Protein AF-A0A7S3HMC4-F1 (afdb_monomer_lite)

InterPro domains:
  IPR009772 Cell division cycle protein 123 [PF07065] (5-121)
  IPR009772 Cell division cycle protein 123 [PTHR15323] (1-141)

Sequence (148 aa):
RNSDGFFEHLCEKEEAEALRETIRSFFEKHVRAAFPLRRYVFDVYVCAAPKRKVRLVDFSPWGPTTDACLYDWPELKDLAVAAAAAAESEAPFQFRVVNDDSERQSKAERFHNIPVELAQLSGGEGLEDFIRKADRLLEEKRREGDPA

Secondary structure (DSSP, 8-state):
---S---GGGGSHHHHHHHHHHHHHHIIIIITTT-S-S-EEEEEEEPPTTT--EEEEEEEESSTTS--TTS-HHHHHHHHHHHHHS-TTT---------SGGG---GGG-GGGS-HHHHHHTTSTHHHHHHHHHHHHHHHHHHHT---

Foldseek 3Di:
DQLQDDDQQCLPPVSVVVLLVLVVVCCVPPNCPPDPDNDWDWDWDFDDPDVRDIDTDDIGGLDPLDDPRLDDSVVVVVLVVVCVVDDVVPRDDDDDDPNDNVSRDDPVVPCSVDPPVQVVLVVDPRNVVVVVVVVVVVVVVVVVVDDD

Organism: NCBI:txid89044

pLDDT: mean 81.08, std 12.64, range [44.91, 96.5]

Structure (mmCIF, N/CA/C/O backbone):
data_AF-A0A7S3HMC4-F1
#
_entry.id   AF-A0A7S3HMC4-F1
#
loop_
_atom_site.group_PDB
_atom_site.id
_atom_site.type_symbol
_atom_site.label_atom_id
_atom_site.label_alt_id
_atom_site.label_comp_id
_atom_site.label_asym_id
_atom_site.label_entity_id
_atom_site.label_seq_id
_atom_site.pdbx_PDB_ins_code
_atom_site.Cartn_x
_atom_site.Cartn_y
_atom_site.Cartn_z
_atom_site.occupancy
_atom_site.B_iso_or_equiv
_atom_site.auth_seq_id
_atom_site.auth_comp_id
_atom_site.auth_asym_id
_atom_site.auth_atom_id
_atom_site.pdbx_PDB_model_num
ATOM 1 N N . ARG A 1 1 ? 2.025 3.643 -2.635 1.00 83.06 1 ARG A N 1
ATOM 2 C CA . ARG A 1 1 ? 1.996 3.525 -4.115 1.00 83.06 1 ARG A CA 1
ATOM 3 C C . ARG A 1 1 ? 3.030 4.420 -4.785 1.00 83.06 1 ARG A C 1
ATOM 5 O O . ARG A 1 1 ? 3.788 3.911 -5.590 1.00 83.06 1 ARG A O 1
ATOM 12 N N . ASN A 1 2 ? 3.098 5.718 -4.466 1.00 80.44 2 ASN A N 1
ATOM 13 C CA . ASN A 1 2 ? 4.221 6.545 -4.916 1.00 80.44 2 ASN A CA 1
ATOM 14 C C . ASN A 1 2 ? 5.458 6.238 -4.055 1.00 80.44 2 ASN A C 1
ATOM 16 O O . ASN A 1 2 ? 5.556 6.767 -2.955 1.00 80.44 2 ASN A O 1
ATOM 20 N N . SER A 1 3 ? 6.335 5.343 -4.519 1.00 68.31 3 SER A N 1
ATOM 21 C CA . SER A 1 3 ? 7.617 5.047 -3.859 1.00 68.31 3 SER A CA 1
ATOM 22 C C . SER A 1 3 ? 8.774 5.928 -4.348 1.00 68.31 3 SER A C 1
ATOM 24 O O . SER A 1 3 ? 9.864 5.837 -3.801 1.00 68.31 3 SER A O 1
ATOM 26 N N . ASP A 1 4 ? 8.530 6.818 -5.320 1.00 66.81 4 ASP A N 1
ATOM 27 C CA . ASP A 1 4 ? 9.527 7.778 -5.827 1.00 66.81 4 ASP A CA 1
ATOM 28 C C . ASP A 1 4 ? 9.479 9.126 -5.075 1.00 66.81 4 ASP A C 1
ATOM 30 O O . ASP A 1 4 ? 10.359 9.971 -5.250 1.00 66.81 4 ASP A O 1
ATOM 34 N N . GLY A 1 5 ? 8.420 9.364 -4.292 1.00 73.00 5 GLY A N 1
ATOM 35 C CA . GLY A 1 5 ? 8.134 10.633 -3.628 1.00 73.00 5 GLY A CA 1
ATOM 36 C C . GLY A 1 5 ? 8.156 10.527 -2.108 1.00 73.00 5 GLY A C 1
ATOM 37 O O . GLY A 1 5 ? 7.573 9.609 -1.536 1.00 73.00 5 GLY A O 1
ATOM 38 N N . PHE A 1 6 ? 8.777 11.518 -1.473 1.00 82.31 6 PHE A N 1
ATOM 39 C CA . PHE A 1 6 ? 8.779 11.703 -0.027 1.00 82.31 6 PHE A CA 1
ATOM 40 C C . PHE A 1 6 ? 7.715 12.729 0.387 1.00 82.31 6 PHE A C 1
ATOM 42 O O . PHE A 1 6 ? 7.591 13.789 -0.233 1.00 82.31 6 PHE A O 1
ATOM 49 N N . PHE A 1 7 ? 6.946 12.420 1.432 1.00 85.56 7 PHE A N 1
ATOM 50 C CA . PHE A 1 7 ? 5.886 13.286 1.947 1.00 85.56 7 PHE A CA 1
ATOM 51 C C . PHE A 1 7 ? 5.991 13.387 3.469 1.00 85.56 7 PHE A C 1
ATOM 53 O O . PHE A 1 7 ? 5.554 12.486 4.175 1.00 85.56 7 PHE A O 1
ATOM 60 N N . GLU A 1 8 ? 6.510 14.510 3.962 1.00 86.00 8 GLU A N 1
ATOM 61 C CA . GLU A 1 8 ? 6.820 14.721 5.385 1.00 86.00 8 GLU A CA 1
ATOM 62 C C . GLU A 1 8 ? 5.633 14.457 6.324 1.00 86.00 8 GLU A C 1
ATOM 64 O O . GLU A 1 8 ? 5.783 13.774 7.332 1.00 86.00 8 GLU A O 1
ATOM 69 N N . HIS A 1 9 ? 4.428 14.899 5.949 1.00 85.88 9 HIS A N 1
ATOM 70 C CA . HIS A 1 9 ? 3.222 14.667 6.750 1.00 85.88 9 HIS A CA 1
ATOM 71 C C . HIS A 1 9 ? 2.910 13.176 6.966 1.00 85.88 9 HIS A C 1
ATOM 73 O O . HIS A 1 9 ? 2.272 12.830 7.949 1.00 85.88 9 HIS A O 1
ATOM 79 N N . LEU A 1 10 ? 3.354 12.272 6.082 1.00 87.12 10 LEU A N 1
ATOM 80 C CA . LEU A 1 10 ? 3.150 10.829 6.259 1.00 87.12 10 LEU A CA 1
ATOM 81 C C . LEU A 1 10 ? 4.108 10.213 7.285 1.00 87.12 10 LEU A C 1
ATOM 83 O O . LEU A 1 10 ? 3.834 9.113 7.760 1.00 87.12 10 LEU A O 1
ATOM 87 N N . CYS A 1 11 ? 5.199 10.902 7.625 1.00 86.31 11 CYS A N 1
ATOM 88 C CA . CYS A 1 11 ? 6.139 10.487 8.666 1.00 86.31 11 CYS A CA 1
ATOM 89 C C . CYS A 1 11 ? 5.643 10.859 10.070 1.00 86.31 11 CYS A C 1
ATOM 91 O O . CYS A 1 11 ? 6.144 10.334 11.066 1.00 86.31 11 CYS A O 1
ATOM 93 N N . GLU A 1 12 ? 4.656 11.756 10.170 1.00 90.25 12 GLU A N 1
ATOM 94 C CA . GLU A 1 12 ? 3.999 12.070 11.434 1.00 90.25 12 GLU A CA 1
ATOM 95 C C . GLU A 1 12 ? 3.240 10.838 11.937 1.00 90.25 12 GLU A C 1
ATOM 97 O O . GLU A 1 12 ? 2.380 10.275 11.252 1.00 90.25 12 GLU A O 1
ATOM 102 N N . LYS A 1 13 ? 3.553 10.404 13.160 1.00 87.94 13 LYS A N 1
ATOM 103 C CA . LYS A 1 13 ? 3.040 9.149 13.719 1.00 87.94 13 LYS A CA 1
ATOM 104 C C . LYS A 1 13 ? 1.513 9.136 13.788 1.00 87.94 13 LYS A C 1
ATOM 106 O O . LYS A 1 13 ? 0.885 8.127 13.471 1.00 87.94 13 LYS A O 1
ATOM 111 N N . GLU A 1 14 ? 0.917 10.250 14.195 1.00 90.44 14 GLU A N 1
ATOM 112 C CA . GLU A 1 14 ? -0.529 10.415 14.305 1.00 90.44 14 GLU A CA 1
ATOM 113 C C . GLU A 1 14 ? -1.214 10.333 12.934 1.00 90.44 14 GLU A C 1
ATOM 115 O O . GLU A 1 14 ? -2.257 9.690 12.803 1.00 90.44 14 GLU A O 1
ATOM 120 N N . GLU A 1 15 ? -0.619 10.939 11.904 1.00 89.50 15 GLU A N 1
ATOM 121 C CA . GLU A 1 15 ? -1.128 10.907 10.530 1.00 89.50 15 GLU A CA 1
ATOM 122 C C . GLU A 1 15 ? -1.050 9.492 9.946 1.00 89.50 15 GLU A C 1
ATOM 124 O O . GLU A 1 15 ? -2.033 8.990 9.388 1.00 89.50 15 GLU A O 1
ATOM 129 N N . ALA A 1 16 ? 0.092 8.821 10.127 1.00 89.81 16 ALA A N 1
ATOM 130 C CA . ALA A 1 16 ? 0.316 7.456 9.669 1.00 89.81 16 ALA A CA 1
ATOM 131 C C . ALA A 1 16 ? -0.666 6.466 10.314 1.00 89.81 16 ALA A C 1
ATOM 133 O O . ALA A 1 16 ? -1.303 5.683 9.605 1.00 89.81 16 ALA A O 1
ATOM 134 N N . GLU A 1 17 ? -0.857 6.526 11.636 1.00 90.56 17 GLU A N 1
ATOM 135 C CA . GLU A 1 17 ? -1.827 5.674 12.340 1.00 90.56 17 GLU A CA 1
ATOM 136 C C . GLU A 1 17 ? -3.275 5.999 11.933 1.00 90.56 17 GLU A C 1
ATOM 138 O O . GLU A 1 17 ? -4.089 5.095 11.729 1.00 90.56 17 GLU A O 1
ATOM 143 N N . ALA A 1 18 ? -3.612 7.276 11.721 1.00 91.75 18 ALA A N 1
ATOM 144 C CA . ALA A 1 18 ? -4.938 7.654 11.237 1.00 91.75 18 ALA A CA 1
ATOM 145 C C . ALA A 1 18 ? -5.222 7.103 9.828 1.00 91.75 18 ALA A C 1
ATOM 147 O O . ALA A 1 18 ? -6.330 6.622 9.561 1.00 91.75 18 ALA A O 1
ATOM 148 N N . LEU A 1 19 ? -4.242 7.143 8.920 1.00 92.88 19 LEU A N 1
ATOM 149 C CA . LEU A 1 19 ? -4.350 6.534 7.590 1.00 92.88 19 LEU A CA 1
ATOM 150 C C . LEU A 1 19 ? -4.488 5.019 7.676 1.00 92.88 19 LEU A C 1
ATOM 152 O O . LEU A 1 19 ? -5.380 4.449 7.042 1.00 92.88 19 LEU A O 1
ATOM 156 N N . ARG A 1 20 ? -3.643 4.385 8.488 1.00 92.56 20 ARG A N 1
ATOM 157 C CA . ARG A 1 20 ? -3.647 2.945 8.733 1.00 92.56 20 ARG A CA 1
ATOM 158 C C . ARG A 1 20 ? -5.035 2.453 9.140 1.00 92.56 20 ARG A C 1
ATOM 160 O O . ARG A 1 20 ? -5.577 1.551 8.498 1.00 92.56 20 ARG A O 1
ATOM 167 N N . GLU A 1 21 ? -5.646 3.078 10.145 1.00 92.81 21 GLU A N 1
ATOM 168 C CA . GLU A 1 21 ? -6.977 2.673 10.609 1.00 92.81 21 GLU A CA 1
ATOM 169 C C . GLU A 1 21 ? -8.091 3.038 9.630 1.00 92.81 21 GLU A C 1
ATOM 171 O O . GLU A 1 21 ? -9.048 2.278 9.465 1.00 92.81 21 GLU A O 1
ATOM 176 N N . THR A 1 22 ? -7.955 4.153 8.912 1.00 94.94 22 THR A N 1
ATOM 177 C CA . THR A 1 22 ? -8.898 4.524 7.850 1.00 94.94 22 THR A CA 1
ATOM 178 C C . THR A 1 22 ? -8.939 3.453 6.752 1.00 94.94 22 THR A C 1
ATOM 180 O O . THR A 1 22 ? -10.021 3.015 6.351 1.00 94.94 22 THR A O 1
ATOM 183 N N . ILE A 1 23 ? -7.772 2.991 6.292 1.00 94.94 23 ILE A N 1
ATOM 184 C CA . ILE A 1 23 ? -7.648 1.964 5.249 1.00 94.94 23 ILE A CA 1
ATOM 185 C C . ILE A 1 23 ? -8.139 0.607 5.766 1.00 94.94 23 ILE A C 1
ATOM 187 O O . ILE A 1 23 ? -8.913 -0.056 5.072 1.00 94.94 23 ILE A O 1
ATOM 191 N N . ARG A 1 24 ? -7.770 0.214 6.994 1.00 93.25 24 ARG A N 1
ATOM 192 C CA . ARG A 1 24 ? -8.265 -1.025 7.617 1.00 93.25 24 ARG A CA 1
ATOM 193 C C . ARG A 1 24 ? -9.790 -1.030 7.722 1.00 93.25 24 ARG A C 1
ATOM 195 O O . ARG A 1 24 ? -10.435 -1.986 7.303 1.00 93.25 24 ARG A O 1
ATOM 202 N N . SER A 1 25 ? -10.377 0.052 8.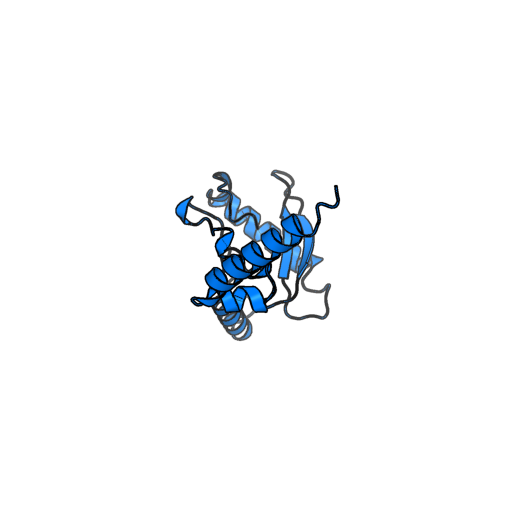234 1.00 94.31 25 SER A N 1
ATOM 203 C CA . SER A 1 25 ? -11.832 0.190 8.379 1.00 94.31 25 SER A CA 1
ATOM 204 C C . SER A 1 25 ? -12.546 0.094 7.030 1.00 94.31 25 SER A C 1
ATOM 206 O O . SER A 1 25 ? -13.590 -0.550 6.924 1.00 94.31 25 SER A O 1
ATOM 208 N N . PHE A 1 26 ? -11.976 0.706 5.987 1.00 95.25 26 PHE A N 1
ATOM 209 C CA . PHE A 1 26 ? -12.501 0.608 4.629 1.00 95.25 26 PHE A CA 1
ATOM 210 C C . PHE A 1 26 ? -12.448 -0.829 4.098 1.00 95.25 26 PHE A C 1
ATOM 212 O O . PHE A 1 26 ? -13.446 -1.313 3.561 1.00 95.25 26 PHE A O 1
ATOM 219 N N . PHE A 1 27 ? -11.321 -1.521 4.286 1.00 93.38 27 PHE A N 1
ATOM 220 C CA . PHE A 1 27 ? -11.162 -2.909 3.866 1.00 93.38 27 PHE A CA 1
ATOM 221 C C . PHE A 1 27 ? -12.208 -3.824 4.513 1.00 93.38 27 PHE A C 1
ATOM 223 O O . PHE A 1 27 ? -12.951 -4.490 3.795 1.00 93.38 27 PHE A O 1
ATOM 230 N N . GLU A 1 28 ? -12.323 -3.802 5.842 1.00 92.00 28 GLU A N 1
ATOM 231 C CA . GLU A 1 28 ? -13.252 -4.668 6.582 1.00 92.00 28 GLU A CA 1
ATOM 232 C C . GLU A 1 28 ? -14.717 -4.423 6.193 1.00 92.00 28 GLU A C 1
ATOM 234 O O . GLU A 1 28 ? -15.486 -5.366 6.019 1.00 92.00 28 GLU A O 1
ATOM 239 N N . LYS A 1 29 ? -15.112 -3.155 6.017 1.00 94.19 29 LYS A N 1
ATOM 240 C CA . LYS A 1 29 ? -16.513 -2.785 5.752 1.00 94.19 29 LYS A CA 1
ATOM 241 C C . LYS A 1 29 ? -16.936 -2.953 4.298 1.00 94.19 29 LYS A C 1
ATOM 243 O O . LYS A 1 29 ? -18.106 -3.228 4.044 1.00 94.19 29 LYS A O 1
ATOM 248 N N . HIS A 1 30 ? -16.030 -2.710 3.352 1.00 94.00 30 HIS A N 1
ATOM 249 C CA . HIS A 1 30 ? -16.399 -2.546 1.943 1.00 94.00 30 HIS A CA 1
ATOM 250 C C . HIS A 1 30 ? -15.708 -3.519 0.992 1.00 94.00 30 HIS A C 1
ATOM 252 O O . HIS A 1 30 ? -16.214 -3.718 -0.109 1.00 94.00 30 HIS A O 1
ATOM 258 N N . VAL A 1 31 ? -14.574 -4.113 1.376 1.00 93.75 31 VAL A N 1
ATOM 259 C CA . VAL A 1 31 ? -13.742 -4.896 0.448 1.00 93.75 31 VAL A CA 1
ATOM 260 C C . VAL A 1 31 ? -13.685 -6.374 0.834 1.00 93.75 31 VAL A C 1
ATOM 262 O O . VAL A 1 31 ? -13.896 -7.218 -0.033 1.00 93.75 31 VAL A O 1
ATOM 265 N N . ARG A 1 32 ? -13.453 -6.706 2.113 1.00 89.69 32 ARG A N 1
ATOM 266 C CA . ARG A 1 32 ? -13.181 -8.077 2.597 1.00 89.69 32 ARG A CA 1
ATOM 267 C C . ARG A 1 32 ? -14.225 -9.102 2.152 1.00 89.69 32 ARG A C 1
ATOM 269 O O . ARG A 1 32 ? -13.867 -10.191 1.723 1.00 89.69 32 ARG A O 1
ATOM 276 N N . ALA A 1 33 ? -15.507 -8.758 2.254 1.00 88.75 33 ALA A N 1
ATOM 277 C CA . ALA A 1 33 ? -16.614 -9.651 1.905 1.00 88.75 33 ALA A CA 1
ATOM 278 C C . ALA A 1 33 ? -17.159 -9.435 0.480 1.00 88.75 33 ALA A C 1
ATOM 280 O O . ALA A 1 33 ? -18.119 -10.093 0.087 1.00 88.75 33 ALA A O 1
ATOM 281 N N . ALA A 1 34 ? -16.584 -8.506 -0.290 1.00 88.88 34 ALA A N 1
ATOM 282 C CA . ALA A 1 34 ? -17.094 -8.148 -1.612 1.00 88.88 34 ALA A CA 1
ATOM 283 C C . ALA A 1 34 ? -16.606 -9.090 -2.724 1.00 88.88 34 ALA A C 1
ATOM 285 O O . ALA A 1 34 ? -17.215 -9.132 -3.792 1.00 88.88 34 ALA A O 1
ATOM 286 N N . PHE A 1 35 ? -15.529 -9.849 -2.486 1.00 83.19 35 PHE A N 1
ATOM 287 C CA . PHE A 1 35 ? -14.912 -10.717 -3.487 1.00 83.19 35 PHE A CA 1
ATOM 288 C C . PHE A 1 35 ? -14.792 -12.171 -3.012 1.00 83.19 35 PHE A C 1
ATOM 290 O O . PHE A 1 35 ? -14.494 -12.419 -1.845 1.00 83.19 35 PHE A O 1
ATOM 297 N N . PRO A 1 36 ? -14.963 -13.152 -3.921 1.00 85.25 36 PRO A N 1
ATOM 298 C CA . PRO A 1 36 ? -14.817 -14.572 -3.595 1.00 85.25 36 PRO A CA 1
ATOM 299 C C . PRO A 1 36 ? -13.351 -15.000 -3.420 1.00 85.25 36 PRO A C 1
ATOM 301 O O . PRO A 1 36 ? -13.070 -16.078 -2.895 1.00 85.25 36 PRO A O 1
ATOM 304 N N . LEU A 1 37 ? -12.404 -14.184 -3.893 1.00 87.94 37 LEU A N 1
ATOM 305 C CA . LEU A 1 37 ? -10.979 -14.469 -3.794 1.00 87.94 37 LEU A CA 1
ATOM 306 C C . LEU A 1 37 ? -10.479 -14.203 -2.375 1.00 87.94 37 LEU A C 1
ATOM 308 O O . LEU A 1 37 ? -10.765 -13.168 -1.788 1.00 87.94 37 LEU A O 1
ATOM 312 N N . ARG A 1 38 ? -9.662 -15.119 -1.846 1.00 86.06 38 ARG A N 1
ATOM 313 C CA . ARG A 1 38 ? -9.073 -14.985 -0.502 1.00 86.06 38 ARG A CA 1
ATOM 314 C C . ARG A 1 38 ? -7.855 -14.064 -0.447 1.00 86.06 38 ARG A C 1
ATOM 316 O O . ARG A 1 38 ? -7.491 -13.617 0.633 1.00 86.06 38 ARG A O 1
ATOM 323 N N . ARG A 1 39 ? -7.177 -13.853 -1.579 1.00 90.56 39 ARG A N 1
ATOM 324 C CA . ARG A 1 39 ? -5.959 -13.038 -1.679 1.00 90.56 39 ARG A CA 1
ATOM 325 C C . ARG A 1 39 ? -5.998 -12.207 -2.950 1.00 90.56 39 ARG A C 1
ATOM 327 O O . ARG A 1 39 ? -6.205 -12.751 -4.033 1.00 90.56 39 ARG A O 1
ATOM 334 N N . TYR A 1 40 ? -5.792 -10.912 -2.797 1.00 94.06 40 TYR A N 1
ATOM 335 C CA . TYR A 1 40 ? -5.758 -9.925 -3.867 1.00 94.06 40 TYR A CA 1
ATOM 336 C C . TYR A 1 40 ? -5.023 -8.685 -3.358 1.00 94.06 40 TYR A C 1
ATOM 338 O O . TYR A 1 40 ? -4.869 -8.495 -2.151 1.00 94.06 40 TYR A O 1
ATOM 346 N N . VAL A 1 41 ? -4.569 -7.853 -4.286 1.00 94.69 41 VAL A N 1
ATOM 347 C CA . VAL A 1 41 ? -4.036 -6.521 -4.001 1.00 94.69 41 VAL A CA 1
ATOM 348 C C . VAL A 1 41 ? -5.082 -5.510 -4.444 1.00 94.69 41 VAL A C 1
ATOM 350 O O . VAL A 1 41 ? -5.774 -5.727 -5.439 1.00 94.69 41 VAL A O 1
ATOM 353 N N . PHE A 1 42 ? -5.231 -4.420 -3.704 1.00 95.31 42 PHE A N 1
ATOM 354 C CA . PHE A 1 42 ? -6.103 -3.328 -4.107 1.00 95.31 42 PHE A CA 1
ATOM 355 C C . PHE A 1 42 ? -5.444 -1.993 -3.802 1.00 95.31 42 PHE A C 1
ATOM 357 O O . PHE A 1 42 ? -4.841 -1.811 -2.744 1.00 95.31 42 PHE A O 1
ATOM 364 N N . ASP A 1 43 ? -5.583 -1.063 -4.735 1.00 95.94 43 ASP A N 1
ATOM 365 C CA . ASP A 1 43 ? -5.063 0.287 -4.601 1.00 95.94 43 ASP A CA 1
ATOM 366 C C . ASP A 1 43 ? -6.176 1.215 -4.114 1.00 95.94 43 ASP A C 1
ATOM 368 O O . ASP A 1 43 ? -7.317 1.168 -4.587 1.00 95.94 43 ASP A O 1
ATOM 372 N N . VAL A 1 44 ? -5.841 2.091 -3.168 1.00 96.38 44 VAL A N 1
ATOM 373 C CA . VAL A 1 44 ? -6.753 3.119 -2.666 1.00 96.38 44 VAL A CA 1
ATOM 374 C C . VAL A 1 44 ? -6.140 4.503 -2.762 1.00 96.38 44 VAL A C 1
ATOM 376 O O . VAL A 1 44 ? -4.947 4.706 -2.545 1.00 96.38 44 VAL A O 1
ATOM 379 N N . TYR A 1 45 ? -7.000 5.477 -3.027 1.00 95.25 45 TYR A N 1
ATOM 380 C CA . TYR A 1 45 ? -6.704 6.888 -2.880 1.00 95.25 45 TYR A CA 1
ATOM 381 C C . TYR A 1 45 ? -7.442 7.424 -1.655 1.00 95.25 45 TYR A C 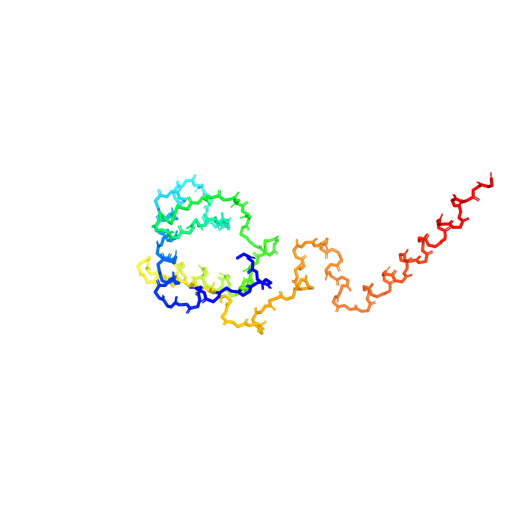1
ATOM 383 O O . TYR A 1 45 ? -8.675 7.384 -1.595 1.00 95.25 45 TYR A O 1
ATOM 391 N N . VAL A 1 46 ? -6.692 7.932 -0.678 1.00 95.06 46 VAL A N 1
ATOM 392 C CA . VAL A 1 46 ? -7.250 8.573 0.516 1.00 95.06 46 VAL A CA 1
ATOM 393 C C . VAL A 1 46 ? -7.192 10.082 0.318 1.00 95.06 46 VAL A C 1
ATOM 395 O O . VAL A 1 46 ? -6.119 10.656 0.155 1.00 95.06 46 VAL A O 1
ATOM 398 N N . CYS A 1 47 ? -8.355 10.734 0.291 1.00 91.94 47 CYS A N 1
ATOM 399 C CA . CYS A 1 47 ? -8.413 12.191 0.215 1.00 91.94 47 CYS A CA 1
ATOM 400 C C . CYS A 1 47 ? -7.813 12.826 1.479 1.00 91.94 47 CYS A C 1
ATOM 402 O O . CYS A 1 47 ? -7.898 12.251 2.562 1.00 91.94 47 CYS A O 1
ATOM 404 N N . ALA A 1 48 ? -7.295 14.048 1.349 1.00 86.75 48 ALA A N 1
ATOM 405 C CA . ALA A 1 48 ? -6.735 14.794 2.469 1.00 86.75 48 ALA A CA 1
ATOM 406 C C . ALA A 1 48 ? -7.720 14.955 3.649 1.00 86.75 48 ALA A C 1
ATOM 408 O O . ALA A 1 48 ? -8.953 14.906 3.502 1.00 86.75 48 ALA A O 1
ATOM 409 N N . ALA A 1 49 ? -7.153 15.171 4.836 1.00 81.69 49 ALA A N 1
ATOM 410 C CA . ALA A 1 49 ? -7.891 15.557 6.030 1.00 81.69 49 ALA A CA 1
ATOM 411 C C . ALA A 1 49 ? -8.749 16.825 5.783 1.00 81.69 49 ALA A C 1
ATOM 413 O O . ALA A 1 49 ? -8.436 17.630 4.903 1.00 81.69 49 ALA A O 1
ATOM 414 N N . PRO A 1 50 ? -9.859 17.018 6.523 1.00 82.50 50 PRO A N 1
ATOM 415 C CA . PRO A 1 50 ? -10.342 16.198 7.641 1.00 82.50 50 PRO A CA 1
ATOM 416 C C . PRO A 1 50 ? -11.251 15.032 7.223 1.00 82.50 50 PRO A C 1
ATOM 418 O O . PRO A 1 50 ? -11.531 14.154 8.030 1.00 82.50 50 PRO A O 1
ATOM 421 N N . LYS A 1 51 ? -11.740 15.002 5.976 1.00 82.38 51 LYS A N 1
ATOM 422 C CA . LYS A 1 51 ? -12.778 14.040 5.561 1.00 82.38 51 LYS A CA 1
ATOM 423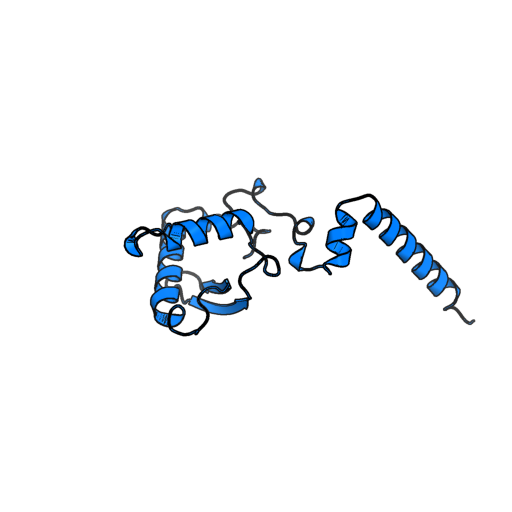 C C . LYS A 1 51 ? -12.246 12.628 5.290 1.00 82.38 51 LYS A C 1
ATOM 425 O O . LYS A 1 51 ? -13.053 11.705 5.307 1.00 82.38 51 LYS A O 1
ATOM 430 N N . ARG A 1 52 ? -10.947 12.468 4.980 1.00 87.75 52 ARG A N 1
ATOM 431 C CA . ARG A 1 52 ? -10.258 11.180 4.720 1.00 87.75 52 ARG A CA 1
ATOM 432 C C . ARG A 1 52 ? -11.070 10.176 3.894 1.00 87.75 52 ARG A C 1
ATOM 434 O O . ARG A 1 52 ? -11.114 8.981 4.181 1.00 87.75 52 ARG A O 1
ATOM 441 N N . LYS A 1 53 ? -11.765 10.658 2.859 1.00 93.56 53 LYS A N 1
ATOM 442 C CA . LYS A 1 53 ? -12.609 9.790 2.034 1.00 93.56 53 LYS A CA 1
ATOM 443 C C . LYS A 1 53 ? -11.720 8.815 1.266 1.00 93.56 53 LYS A C 1
ATOM 445 O O . LYS A 1 53 ? -10.893 9.248 0.467 1.00 93.56 53 LYS A O 1
ATOM 450 N N . VAL A 1 54 ? -11.931 7.522 1.484 1.00 96.50 54 VAL A N 1
ATOM 451 C CA . VAL A 1 54 ? -11.239 6.458 0.753 1.00 96.50 54 VAL A CA 1
ATOM 452 C C . VAL A 1 54 ? -11.967 6.187 -0.557 1.00 96.50 54 VAL A C 1
ATOM 454 O O . VAL A 1 54 ? -13.196 6.081 -0.593 1.00 96.50 54 VAL A O 1
ATOM 457 N N . ARG A 1 55 ? -11.207 6.097 -1.644 1.00 95.56 55 ARG A N 1
ATOM 458 C CA . ARG A 1 55 ? -11.680 5.662 -2.956 1.00 95.56 55 ARG A CA 1
ATOM 459 C C . ARG A 1 55 ? -10.867 4.452 -3.382 1.00 95.56 55 ARG A C 1
ATOM 461 O O . ARG A 1 55 ? -9.642 4.519 -3.388 1.00 95.56 55 ARG A O 1
ATOM 468 N N . LEU A 1 56 ? -11.551 3.377 -3.748 1.00 95.44 56 LEU A N 1
ATOM 469 C CA . LEU A 1 56 ? -10.931 2.251 -4.433 1.00 95.44 56 LEU A CA 1
ATOM 470 C C . LEU A 1 56 ? -10.504 2.699 -5.838 1.00 95.44 56 LEU A C 1
ATOM 472 O O . LEU A 1 56 ? -11.277 3.372 -6.522 1.00 95.44 56 LEU A O 1
ATOM 476 N N . VAL A 1 57 ? -9.281 2.354 -6.229 1.00 95.69 57 VAL A N 1
ATOM 477 C CA . VAL A 1 57 ? -8.686 2.729 -7.517 1.00 95.69 57 VAL A CA 1
ATOM 478 C C . VAL A 1 57 ? -8.626 1.523 -8.441 1.00 95.69 57 VAL A C 1
ATOM 480 O O . VAL A 1 57 ? -9.135 1.601 -9.554 1.00 95.69 57 VAL A O 1
ATOM 483 N N . ASP A 1 58 ? -8.035 0.423 -7.972 1.00 95.12 58 ASP A N 1
ATOM 484 C CA . ASP A 1 58 ? -7.802 -0.768 -8.788 1.00 95.12 58 ASP A CA 1
ATOM 485 C C . ASP A 1 58 ? -7.729 -2.048 -7.940 1.00 95.12 58 ASP A C 1
ATOM 487 O O . ASP A 1 58 ? -7.476 -1.988 -6.732 1.00 95.12 58 ASP A O 1
ATOM 491 N N . PHE A 1 59 ? -7.934 -3.198 -8.584 1.00 93.94 59 PHE A N 1
ATOM 492 C CA . PHE A 1 59 ? -7.643 -4.525 -8.049 1.00 93.94 59 PHE A CA 1
ATOM 493 C C . PHE A 1 59 ? -6.608 -5.223 -8.921 1.00 93.94 59 PHE A C 1
ATOM 495 O O . PHE A 1 59 ? -6.743 -5.301 -10.136 1.00 93.94 59 PHE A O 1
ATOM 502 N N . SER A 1 60 ? -5.624 -5.833 -8.275 1.00 93.00 60 SER A N 1
ATOM 503 C CA . SER A 1 60 ? -4.573 -6.597 -8.931 1.00 93.00 60 SER A CA 1
ATOM 504 C C . SER A 1 60 ? -4.458 -8.005 -8.330 1.00 93.00 60 SER A C 1
ATOM 506 O O . SER A 1 60 ? -4.780 -8.216 -7.152 1.00 93.00 60 SER A O 1
ATOM 508 N N . PRO A 1 61 ? -4.001 -9.003 -9.106 1.00 93.31 61 PRO A N 1
ATOM 509 C CA . PRO A 1 61 ? -3.762 -10.347 -8.591 1.00 93.31 61 PRO A CA 1
ATOM 510 C C . PRO A 1 61 ? -2.741 -10.360 -7.446 1.00 93.31 61 PRO A C 1
ATOM 512 O O . PRO A 1 61 ? -1.797 -9.570 -7.416 1.00 93.31 61 PRO A O 1
ATOM 515 N N . TRP A 1 62 ? -2.889 -11.305 -6.517 1.00 93.75 62 TRP A N 1
ATOM 516 C CA . TRP A 1 62 ? -1.864 -11.578 -5.510 1.00 93.75 62 TRP A CA 1
ATOM 517 C C . TRP A 1 62 ? -0.704 -12.363 -6.133 1.00 93.75 62 TRP A C 1
ATOM 519 O O . TRP A 1 62 ? -0.833 -13.561 -6.395 1.00 93.75 62 TRP A O 1
ATOM 529 N N . GLY A 1 63 ? 0.435 -11.709 -6.346 1.00 91.06 63 GLY A N 1
ATOM 530 C CA . GLY A 1 63 ? 1.670 -12.365 -6.760 1.00 91.06 63 GLY A CA 1
ATOM 531 C C . GLY A 1 63 ? 2.653 -11.443 -7.486 1.00 91.06 63 GLY A C 1
ATOM 532 O O . GLY A 1 63 ? 2.318 -10.295 -7.761 1.00 91.06 63 GLY A O 1
ATOM 533 N N . PRO A 1 64 ? 3.841 -11.963 -7.856 1.00 87.12 64 PRO A N 1
ATOM 534 C CA . PRO A 1 64 ? 4.968 -11.190 -8.401 1.00 87.12 64 PRO A CA 1
ATOM 535 C C . PRO A 1 64 ? 4.695 -10.348 -9.650 1.00 87.12 64 PRO A C 1
ATOM 537 O O . PRO A 1 64 ? 5.488 -9.477 -9.985 1.00 87.12 64 PRO A O 1
ATOM 540 N N . THR A 1 65 ? 3.589 -10.605 -10.346 1.00 85.06 65 THR A N 1
ATOM 541 C CA . THR A 1 65 ? 3.123 -9.791 -11.476 1.00 85.06 65 THR A CA 1
ATOM 542 C C . THR A 1 65 ? 2.609 -8.416 -11.051 1.00 85.06 65 THR A C 1
ATOM 544 O O . THR A 1 65 ? 2.456 -7.536 -11.888 1.00 85.06 65 THR 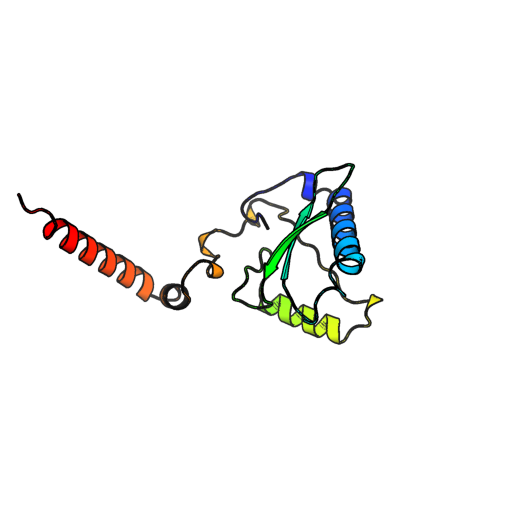A O 1
ATOM 547 N N . THR A 1 66 ? 2.312 -8.237 -9.767 1.00 90.06 66 THR A N 1
ATOM 548 C CA . THR A 1 66 ? 1.853 -6.981 -9.178 1.00 90.06 66 THR A CA 1
ATOM 549 C C . THR A 1 66 ? 3.020 -6.326 -8.447 1.00 90.06 66 THR A C 1
ATOM 551 O O . THR A 1 66 ? 3.804 -6.997 -7.785 1.00 90.06 66 THR A O 1
ATOM 554 N N . ASP A 1 67 ? 3.150 -5.010 -8.540 1.00 88.56 67 ASP A N 1
ATOM 555 C CA . ASP A 1 67 ? 4.167 -4.269 -7.793 1.00 88.56 67 ASP A CA 1
ATOM 556 C C . ASP A 1 67 ? 3.911 -4.333 -6.278 1.00 88.56 67 ASP A C 1
ATOM 558 O O . ASP A 1 67 ? 2.839 -3.942 -5.812 1.00 88.56 67 ASP A O 1
ATOM 562 N N . ALA A 1 68 ? 4.899 -4.789 -5.507 1.00 89.38 68 ALA A N 1
ATOM 563 C CA . ALA A 1 68 ? 4.805 -4.883 -4.052 1.00 89.38 68 ALA A CA 1
ATOM 564 C C . ALA A 1 68 ? 5.097 -3.547 -3.334 1.00 89.38 68 ALA A C 1
ATOM 566 O O . ALA A 1 68 ? 4.875 -3.441 -2.126 1.00 89.38 68 ALA A O 1
ATOM 567 N N . CYS A 1 69 ? 5.497 -2.495 -4.065 1.00 89.69 69 CYS A N 1
ATOM 568 C CA . CYS A 1 69 ? 5.884 -1.202 -3.497 1.00 89.69 69 CYS A CA 1
ATOM 569 C C . CYS A 1 69 ? 6.979 -1.383 -2.426 1.00 89.69 69 CYS A C 1
ATOM 571 O O . CYS A 1 69 ? 7.974 -2.045 -2.675 1.00 89.69 69 CYS A O 1
ATOM 573 N N . LEU A 1 70 ? 6.786 -0.851 -1.213 1.00 89.12 70 LEU A N 1
ATOM 574 C CA . LEU A 1 70 ? 7.747 -0.913 -0.098 1.00 89.12 70 LEU A CA 1
ATOM 575 C C . LEU A 1 70 ? 7.867 -2.302 0.554 1.00 89.12 70 LEU A C 1
ATOM 577 O O . LEU A 1 70 ? 8.286 -2.405 1.710 1.00 89.12 70 LEU A O 1
ATOM 581 N N . TYR A 1 71 ? 7.438 -3.343 -0.153 1.00 89.62 71 TYR A N 1
ATOM 582 C CA . TYR A 1 71 ? 7.548 -4.724 0.269 1.00 89.62 71 TYR A CA 1
ATOM 583 C C . TYR A 1 71 ? 8.203 -5.579 -0.811 1.00 89.62 71 TYR A C 1
ATOM 585 O O . TYR A 1 71 ? 8.164 -5.235 -1.991 1.00 89.62 71 TYR A O 1
ATOM 593 N N . ASP A 1 72 ? 8.681 -6.751 -0.410 1.00 89.62 72 ASP A N 1
ATOM 594 C CA . ASP A 1 72 ? 9.080 -7.823 -1.314 1.00 89.62 72 ASP A CA 1
ATOM 595 C C . ASP A 1 72 ? 8.052 -8.966 -1.328 1.00 89.62 72 ASP A C 1
ATOM 597 O O . ASP A 1 72 ? 7.422 -9.325 -0.330 1.00 89.62 72 ASP A O 1
ATOM 601 N N . TRP A 1 73 ? 7.883 -9.621 -2.477 1.00 90.81 73 TRP A N 1
ATOM 602 C CA . TRP A 1 73 ? 6.937 -10.738 -2.583 1.00 90.81 73 TRP A CA 1
ATOM 603 C C . TRP A 1 73 ? 7.241 -11.938 -1.675 1.00 90.81 73 TRP A C 1
ATOM 605 O O . TRP A 1 73 ? 6.281 -12.546 -1.195 1.00 90.81 73 TRP A O 1
ATOM 615 N N . PRO A 1 74 ? 8.508 -12.334 -1.438 1.00 91.75 74 PRO A N 1
ATOM 616 C CA . PRO A 1 74 ? 8.829 -13.358 -0.449 1.00 91.75 74 PRO A CA 1
ATOM 617 C C . PRO A 1 74 ? 8.340 -12.998 0.959 1.00 91.75 74 PRO A C 1
ATOM 619 O O . PRO A 1 74 ? 7.623 -13.800 1.552 1.00 91.75 74 PRO A O 1
ATOM 622 N N . GLU A 1 75 ? 8.598 -11.780 1.451 1.00 91.44 75 GLU A N 1
ATOM 623 C CA . GLU A 1 75 ? 8.131 -11.395 2.792 1.00 91.44 75 GLU A CA 1
ATOM 624 C C . GLU A 1 75 ? 6.599 -11.318 2.871 1.00 91.44 75 GLU A C 1
ATOM 626 O O . GLU A 1 75 ? 6.009 -11.738 3.864 1.00 91.44 75 GLU A O 1
ATOM 631 N N . LEU A 1 76 ? 5.917 -10.874 1.808 1.00 91.94 76 LEU A N 1
ATOM 632 C CA . LEU A 1 76 ? 4.452 -10.873 1.759 1.00 91.94 76 LEU A CA 1
ATOM 633 C C . LEU A 1 76 ? 3.875 -12.294 1.838 1.00 91.94 76 LEU A C 1
ATOM 635 O O . LEU A 1 76 ? 2.818 -12.501 2.439 1.00 91.94 76 LEU A O 1
ATOM 639 N N . LYS A 1 77 ? 4.556 -13.287 1.249 1.00 92.00 77 LYS A N 1
ATOM 640 C CA . LYS A 1 77 ? 4.165 -14.701 1.366 1.00 92.00 77 LYS A CA 1
ATOM 641 C C . LYS A 1 77 ? 4.338 -15.201 2.796 1.00 92.00 77 LYS A C 1
ATOM 643 O O . LYS A 1 77 ? 3.415 -15.835 3.305 1.00 92.00 77 LYS A O 1
ATOM 648 N N . ASP A 1 78 ? 5.452 -14.877 3.444 1.00 91.38 78 ASP A N 1
ATOM 649 C CA . ASP A 1 78 ? 5.712 -15.272 4.832 1.00 91.38 78 ASP A CA 1
ATOM 650 C C . ASP A 1 78 ? 4.691 -14.644 5.791 1.00 91.38 78 ASP A C 1
ATOM 652 O O . ASP A 1 78 ? 4.114 -15.336 6.633 1.00 91.38 78 ASP A O 1
ATOM 656 N N . LEU A 1 79 ? 4.361 -13.364 5.593 1.00 90.00 79 LEU A N 1
ATOM 657 C CA . LEU A 1 79 ? 3.307 -12.678 6.343 1.00 90.00 79 LEU A CA 1
ATOM 658 C C . LEU A 1 79 ? 1.933 -13.312 6.124 1.00 90.00 79 LEU A C 1
ATOM 660 O O . LEU A 1 79 ? 1.173 -13.477 7.077 1.00 90.00 79 LEU A O 1
ATOM 664 N N . ALA A 1 80 ? 1.611 -13.712 4.893 1.00 89.25 80 ALA A N 1
ATOM 665 C CA . ALA A 1 80 ? 0.351 -14.384 4.595 1.00 89.25 80 ALA A CA 1
ATOM 666 C C . ALA A 1 80 ? 0.255 -15.782 5.232 1.00 89.25 80 ALA A C 1
ATOM 668 O O . ALA A 1 80 ? -0.849 -16.224 5.556 1.00 89.25 80 ALA A O 1
ATOM 669 N N . VAL A 1 81 ? 1.381 -16.485 5.398 1.00 89.69 81 VAL A N 1
ATOM 670 C CA . VAL A 1 81 ? 1.445 -17.766 6.121 1.00 89.69 81 VAL A CA 1
ATOM 671 C C . VAL A 1 81 ? 1.276 -17.534 7.620 1.00 89.69 81 VAL A C 1
ATOM 673 O O . VAL A 1 81 ? 0.436 -18.185 8.239 1.00 89.69 81 VAL A O 1
ATOM 676 N N . ALA A 1 82 ? 2.001 -16.569 8.190 1.00 86.69 82 ALA A N 1
ATOM 677 C CA . ALA A 1 82 ? 1.891 -16.214 9.602 1.00 86.69 82 ALA A CA 1
ATOM 678 C C . ALA A 1 82 ? 0.466 -15.765 9.971 1.00 86.69 82 ALA A C 1
ATOM 680 O O . ALA A 1 82 ? -0.098 -16.244 10.952 1.00 86.69 82 ALA A O 1
ATOM 681 N N . ALA A 1 83 ? -0.160 -14.920 9.146 1.00 84.50 83 ALA A N 1
ATOM 682 C CA . ALA A 1 83 ? -1.534 -14.465 9.348 1.00 84.50 83 ALA A CA 1
ATOM 683 C C . ALA A 1 83 ? -2.563 -15.604 9.263 1.00 84.50 83 ALA A C 1
ATOM 685 O O . ALA A 1 83 ? -3.578 -15.555 9.946 1.00 84.50 83 ALA A O 1
ATOM 686 N N . ALA A 1 84 ? -2.311 -16.638 8.452 1.00 84.50 84 ALA A N 1
ATOM 687 C CA . ALA A 1 84 ? -3.183 -17.811 8.375 1.00 84.50 84 ALA A CA 1
ATOM 688 C C . ALA A 1 84 ? -3.052 -18.744 9.595 1.00 84.50 84 ALA A C 1
ATOM 690 O O . ALA A 1 84 ? -3.972 -19.514 9.863 1.00 84.50 84 ALA A O 1
ATOM 691 N N . ALA A 1 85 ? -1.918 -18.697 10.302 1.00 83.31 85 ALA A N 1
ATOM 692 C CA . ALA A 1 85 ? -1.672 -19.467 11.522 1.00 83.31 85 ALA A CA 1
ATOM 693 C C . ALA A 1 85 ? -2.090 -18.721 12.804 1.00 83.31 85 ALA A C 1
ATOM 695 O O . ALA A 1 85 ? -2.326 -19.358 13.830 1.00 83.31 85 ALA A O 1
ATOM 696 N N . ALA A 1 86 ? -2.174 -17.390 12.754 1.00 78.12 86 ALA A N 1
ATOM 697 C CA . ALA A 1 86 ? -2.585 -16.547 13.870 1.00 78.12 86 ALA A CA 1
ATOM 698 C C . ALA A 1 86 ? -4.116 -16.475 14.012 1.00 78.12 86 ALA A C 1
ATOM 700 O O . ALA A 1 86 ? -4.863 -16.617 13.042 1.00 78.12 86 ALA A O 1
ATOM 701 N N . ALA A 1 87 ? -4.594 -16.196 15.228 1.00 71.50 87 ALA A N 1
ATOM 702 C CA . ALA A 1 87 ? -5.976 -15.767 15.421 1.00 71.50 87 ALA A CA 1
ATOM 703 C C . ALA A 1 87 ? -6.206 -14.428 14.695 1.00 71.50 87 ALA A C 1
ATOM 705 O O . ALA A 1 87 ? -5.314 -13.581 14.665 1.00 71.50 87 ALA A O 1
ATOM 706 N N . GLU A 1 88 ? -7.404 -14.200 14.141 1.00 66.25 88 GLU A N 1
ATOM 707 C CA . GLU A 1 88 ? -7.690 -12.992 13.342 1.00 66.25 88 GLU A CA 1
ATOM 708 C C . GLU A 1 88 ? -7.397 -11.676 14.091 1.00 66.25 88 GLU A C 1
ATOM 710 O O . GLU A 1 88 ? -7.020 -10.692 13.460 1.00 66.25 88 GLU A O 1
ATOM 715 N N . SER A 1 89 ? -7.512 -11.650 15.426 1.00 63.53 89 SER A N 1
ATOM 716 C CA . SER A 1 89 ? -7.206 -10.464 16.240 1.00 63.53 89 SER A CA 1
ATOM 717 C C . SER A 1 89 ? -5.711 -10.189 16.425 1.00 63.53 89 SER A C 1
ATOM 719 O O . SER A 1 89 ? -5.351 -9.094 16.846 1.00 63.53 89 SER A O 1
ATOM 721 N N . GLU A 1 90 ? -4.848 -11.167 16.151 1.00 64.62 90 GLU A N 1
ATOM 722 C CA . GLU A 1 90 ? -3.394 -11.083 16.347 1.00 64.62 90 GLU A CA 1
ATOM 723 C C . GLU A 1 90 ? -2.618 -11.005 15.029 1.00 64.62 90 GLU A C 1
ATOM 725 O O . GLU A 1 90 ? -1.395 -10.858 15.034 1.00 64.62 90 GLU A O 1
ATOM 730 N N . ALA A 1 91 ? -3.310 -11.084 13.887 1.00 67.56 91 ALA A N 1
ATOM 731 C CA . ALA A 1 91 ? -2.665 -11.005 12.588 1.00 67.56 91 ALA A CA 1
ATOM 732 C C . ALA A 1 91 ? -1.929 -9.654 12.436 1.00 67.56 91 ALA A C 1
ATOM 734 O O . ALA A 1 91 ? -2.540 -8.586 12.579 1.00 67.56 91 ALA A O 1
ATOM 735 N N . PRO A 1 92 ? -0.617 -9.661 12.134 1.00 69.50 92 PRO A N 1
ATOM 736 C CA . PRO A 1 92 ? 0.164 -8.436 12.064 1.00 69.50 92 PRO A CA 1
ATOM 737 C C . PRO A 1 92 ? -0.255 -7.605 10.846 1.00 69.50 92 PRO A C 1
ATOM 739 O O . PRO A 1 92 ? 0.076 -7.924 9.707 1.00 69.50 92 PRO A O 1
ATOM 742 N N . PHE A 1 93 ? -0.954 -6.493 11.082 1.00 81.56 93 PHE A N 1
ATOM 743 C CA . PHE A 1 93 ? -1.201 -5.485 10.051 1.00 81.56 93 PHE A CA 1
ATOM 744 C C . PHE A 1 93 ? -0.013 -4.526 9.988 1.00 81.56 93 PHE A C 1
ATOM 746 O O . PHE A 1 93 ? 0.070 -3.576 10.780 1.00 81.56 93 PHE A O 1
ATOM 753 N N . GLN A 1 94 ? 0.905 -4.797 9.062 1.00 88.00 94 GLN A N 1
ATOM 754 C CA . GLN A 1 94 ? 2.044 -3.928 8.784 1.00 88.00 94 GLN A CA 1
ATOM 755 C C . GLN A 1 94 ? 1.626 -2.756 7.893 1.00 88.00 94 GLN A C 1
ATOM 757 O O . GLN A 1 94 ? 0.852 -2.926 6.955 1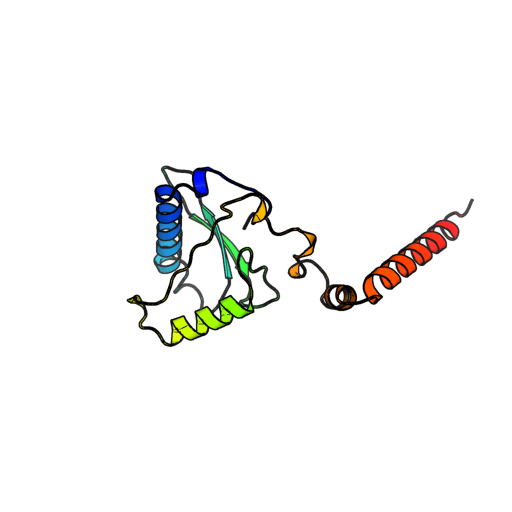.00 88.00 94 GLN A O 1
ATOM 762 N N . PHE A 1 95 ? 2.167 -1.574 8.177 1.00 91.00 95 PHE A N 1
ATOM 763 C CA . PHE A 1 95 ? 1.947 -0.363 7.394 1.00 91.00 95 PHE A CA 1
ATOM 764 C C . PHE A 1 95 ? 3.290 0.337 7.206 1.00 91.00 95 PHE A C 1
ATOM 766 O O . PHE A 1 95 ? 3.961 0.641 8.190 1.00 91.00 95 PHE A O 1
ATOM 773 N N . ARG A 1 96 ? 3.699 0.531 5.949 1.00 90.50 96 ARG A N 1
ATOM 774 C CA . ARG A 1 96 ? 4.964 1.177 5.582 1.00 90.50 96 ARG A CA 1
ATOM 775 C C . ARG A 1 96 ? 4.688 2.449 4.790 1.00 90.50 96 ARG A C 1
ATOM 777 O O . ARG A 1 96 ? 3.829 2.467 3.906 1.00 90.50 96 ARG A O 1
ATOM 784 N N . VAL A 1 97 ? 5.449 3.487 5.103 1.00 89.50 97 VAL A N 1
ATOM 785 C CA . VAL A 1 97 ? 5.519 4.759 4.377 1.00 89.50 97 VAL A CA 1
ATOM 786 C C . VAL A 1 97 ? 6.985 5.020 4.042 1.00 89.50 97 VAL A C 1
ATOM 788 O O . VAL A 1 97 ? 7.860 4.458 4.693 1.00 89.50 97 VAL A O 1
ATOM 791 N N . VAL A 1 98 ? 7.249 5.829 3.017 1.00 87.62 98 VAL A N 1
ATOM 792 C CA . VAL A 1 98 ? 8.616 6.270 2.705 1.00 87.62 98 VAL A CA 1
ATOM 793 C C . VAL A 1 98 ? 9.015 7.290 3.767 1.00 87.62 98 VAL A C 1
ATOM 795 O O . VAL A 1 98 ? 8.452 8.386 3.775 1.00 87.62 98 VAL A O 1
ATOM 798 N N . ASN A 1 99 ? 9.931 6.925 4.666 1.00 80.75 99 ASN A N 1
ATOM 799 C CA . ASN A 1 99 ? 10.346 7.784 5.781 1.00 80.75 99 ASN A CA 1
ATOM 800 C C . ASN A 1 99 ? 11.553 8.661 5.452 1.00 80.75 99 ASN A C 1
ATOM 802 O O . ASN A 1 99 ? 11.766 9.670 6.120 1.00 80.75 99 ASN A O 1
ATOM 806 N N . ASP A 1 100 ? 12.336 8.280 4.446 1.00 74.44 100 ASP A N 1
ATOM 807 C CA . ASP A 1 100 ? 13.540 8.994 4.037 1.00 74.44 100 ASP A CA 1
ATOM 808 C C . ASP A 1 100 ? 13.746 8.915 2.519 1.00 74.44 100 ASP A C 1
ATOM 810 O O . ASP A 1 100 ? 13.258 8.002 1.847 1.00 74.44 100 ASP A O 1
ATOM 814 N N . ASP A 1 101 ? 14.503 9.867 1.972 1.00 64.50 101 ASP A N 1
ATOM 815 C CA . ASP A 1 101 ? 14.865 9.897 0.552 1.00 64.50 101 ASP A CA 1
ATOM 816 C C . ASP A 1 101 ? 15.642 8.659 0.100 1.00 64.50 101 ASP A C 1
ATOM 818 O O . ASP A 1 101 ? 15.539 8.256 -1.058 1.00 64.50 101 ASP A O 1
ATOM 822 N N . SER A 1 102 ? 16.387 8.038 1.014 1.00 64.88 102 SER A N 1
ATOM 823 C CA . SER A 1 102 ? 17.131 6.803 0.766 1.00 64.88 102 SER A CA 1
ATOM 824 C C . SER A 1 102 ? 16.248 5.555 0.648 1.00 64.88 102 SER A C 1
ATOM 826 O O . SER A 1 102 ? 16.687 4.569 0.064 1.00 64.88 102 SER A O 1
ATOM 828 N N . GLU A 1 103 ? 15.000 5.594 1.129 1.00 65.75 103 GLU A N 1
ATOM 829 C CA . GLU A 1 103 ? 14.030 4.491 1.007 1.00 65.75 103 GLU A CA 1
ATOM 830 C C . GLU A 1 103 ? 13.256 4.525 -0.324 1.00 65.75 103 GLU A C 1
ATOM 832 O O . GLU A 1 103 ? 12.362 3.707 -0.566 1.00 65.75 103 GLU A O 1
ATOM 837 N N . ARG A 1 104 ? 13.582 5.478 -1.207 1.00 65.94 104 ARG A N 1
ATOM 838 C CA . ARG A 1 104 ? 12.991 5.568 -2.542 1.00 65.94 104 ARG A CA 1
ATOM 839 C C . ARG A 1 104 ? 13.473 4.400 -3.396 1.00 65.94 104 ARG A C 1
ATOM 841 O O . ARG A 1 104 ? 14.642 4.322 -3.763 1.00 65.94 104 ARG A O 1
ATOM 848 N N . GLN A 1 105 ? 12.549 3.523 -3.769 1.00 60.44 105 GLN A N 1
ATOM 849 C CA . GLN A 1 105 ? 12.831 2.488 -4.760 1.00 60.44 105 GLN A CA 1
ATOM 850 C C . GLN A 1 105 ? 13.012 3.128 -6.128 1.00 60.44 105 GLN A C 1
ATOM 852 O O . GLN A 1 105 ? 12.170 3.901 -6.587 1.00 60.44 105 GLN A O 1
ATOM 857 N N . SER A 1 106 ? 14.103 2.785 -6.800 1.00 56.53 106 SER A N 1
ATOM 858 C CA . SER A 1 106 ? 14.373 3.320 -8.124 1.00 56.53 106 SER A CA 1
ATOM 859 C C . SER A 1 106 ? 13.419 2.694 -9.148 1.00 56.53 106 SER A C 1
ATOM 861 O O . SER A 1 106 ? 13.073 1.514 -9.082 1.00 56.53 106 SER A O 1
ATOM 863 N N . LYS A 1 107 ? 13.016 3.456 -10.176 1.00 54.59 107 LYS A N 1
ATOM 864 C CA . LYS A 1 107 ? 12.224 2.912 -11.300 1.00 54.59 107 LYS A CA 1
ATOM 865 C C . LYS A 1 107 ? 12.876 1.695 -11.973 1.00 54.59 107 LYS A C 1
ATOM 867 O O . LYS A 1 107 ? 12.159 0.917 -12.595 1.00 54.59 107 LYS A O 1
ATOM 872 N N . ALA A 1 108 ? 14.196 1.542 -11.859 1.00 51.53 108 ALA A N 1
ATOM 873 C CA . ALA A 1 108 ? 14.951 0.431 -12.431 1.00 51.53 108 ALA A CA 1
ATOM 874 C C . ALA A 1 108 ? 14.618 -0.925 -11.780 1.00 51.53 108 ALA A C 1
ATOM 876 O O . ALA A 1 108 ? 14.754 -1.955 -12.428 1.00 51.53 108 ALA A O 1
ATOM 877 N N . GLU A 1 109 ? 14.105 -0.931 -10.548 1.00 56.16 109 GLU A N 1
ATOM 878 C CA . GLU A 1 109 ? 13.731 -2.150 -9.813 1.00 56.16 109 GLU A CA 1
ATOM 879 C C . GLU A 1 109 ? 12.281 -2.588 -10.102 1.00 56.16 109 GLU A C 1
ATOM 881 O O . GLU A 1 109 ? 11.806 -3.618 -9.621 1.00 56.16 109 GLU A O 1
ATOM 886 N N . ARG A 1 110 ? 11.555 -1.835 -10.942 1.00 61.88 110 ARG A N 1
ATOM 887 C CA . ARG A 1 110 ? 10.149 -2.084 -11.294 1.00 61.88 110 ARG A CA 1
ATOM 888 C C . ARG A 1 110 ? 9.997 -3.077 -12.450 1.00 61.88 110 ARG A C 1
ATOM 890 O O . ARG A 1 110 ? 9.342 -2.782 -13.453 1.00 61.88 110 ARG A O 1
ATOM 897 N N . PHE A 1 111 ? 10.554 -4.280 -12.288 1.00 63.53 111 PHE A N 1
ATOM 898 C CA . PHE A 1 111 ? 10.494 -5.372 -13.277 1.00 63.53 111 PHE A CA 1
ATOM 899 C C . PHE A 1 111 ? 9.063 -5.787 -13.666 1.00 63.53 111 PHE A C 1
ATOM 901 O O . PHE A 1 111 ? 8.851 -6.380 -14.716 1.00 63.53 111 PHE A O 1
ATOM 908 N N . HIS A 1 112 ? 8.061 -5.428 -12.863 1.00 63.09 112 HIS A N 1
ATOM 909 C CA . HIS A 1 112 ? 6.643 -5.666 -13.148 1.00 63.09 112 HIS A CA 1
ATOM 910 C C . HIS A 1 112 ? 6.090 -4.837 -14.326 1.00 63.09 112 HIS A C 1
ATOM 912 O O . HIS A 1 112 ? 4.998 -5.126 -14.803 1.00 63.09 112 HIS A O 1
ATOM 918 N N . ASN A 1 113 ? 6.817 -3.819 -14.806 1.00 65.00 113 ASN A N 1
ATOM 919 C CA . ASN A 1 113 ? 6.423 -3.015 -15.974 1.00 65.00 113 ASN A CA 1
ATOM 920 C C . ASN A 1 113 ? 7.125 -3.432 -17.273 1.00 65.00 113 ASN A C 1
ATOM 922 O O . ASN A 1 113 ? 6.930 -2.787 -18.304 1.00 65.00 113 ASN A O 1
ATOM 926 N N . ILE A 1 114 ? 7.964 -4.468 -17.234 1.00 64.75 114 ILE A N 1
ATOM 927 C CA . ILE A 1 114 ? 8.700 -4.955 -18.400 1.00 64.75 114 ILE A CA 1
ATOM 928 C C . ILE A 1 114 ? 8.364 -6.423 -18.672 1.00 64.75 114 ILE A C 1
ATOM 930 O O . ILE A 1 114 ? 8.053 -7.164 -17.739 1.00 64.75 114 ILE A O 1
ATOM 934 N N . PRO A 1 115 ? 8.396 -6.860 -19.946 1.00 69.62 115 PRO A N 1
ATOM 935 C CA . PRO A 1 115 ? 8.191 -8.261 -20.291 1.00 69.62 115 PRO A CA 1
ATOM 936 C C . PRO A 1 115 ? 9.109 -9.178 -19.479 1.00 69.62 115 PRO A C 1
ATOM 938 O O . PRO A 1 115 ? 10.273 -8.845 -19.242 1.00 69.62 115 PRO A O 1
ATOM 941 N N . VAL A 1 116 ? 8.594 -10.341 -19.078 1.00 66.75 116 VAL A N 1
ATOM 942 C CA . VAL A 1 116 ? 9.318 -11.311 -18.238 1.00 66.75 116 VAL A CA 1
ATOM 943 C C . VAL A 1 116 ? 10.636 -11.721 -18.889 1.00 66.75 116 VAL A C 1
ATOM 945 O O . VAL A 1 116 ? 11.657 -11.833 -18.218 1.00 66.75 116 VAL A O 1
ATOM 948 N N . GLU A 1 117 ? 10.628 -11.880 -20.207 1.00 68.50 117 GLU A N 1
ATOM 949 C CA . GLU A 1 117 ? 11.798 -12.208 -21.011 1.00 68.50 117 GLU A CA 1
ATOM 950 C C . GLU A 1 117 ? 12.881 -11.129 -20.877 1.00 68.50 117 GLU A C 1
ATOM 952 O O . GLU A 1 117 ? 14.061 -11.444 -20.734 1.00 68.50 117 GLU A O 1
ATOM 957 N N . LEU A 1 118 ? 12.483 -9.853 -20.854 1.00 65.56 118 LEU A N 1
ATOM 958 C CA . LEU A 1 118 ? 13.400 -8.723 -20.712 1.00 65.56 118 LEU A CA 1
ATOM 959 C C . LEU A 1 118 ? 13.947 -8.607 -19.282 1.00 65.56 118 LEU A C 1
ATOM 961 O O . LEU A 1 118 ? 15.134 -8.346 -19.102 1.00 65.56 118 LEU A O 1
ATOM 965 N N . ALA A 1 119 ? 13.109 -8.863 -18.274 1.00 65.38 119 ALA A N 1
ATOM 966 C CA . ALA A 1 119 ? 13.523 -8.907 -16.870 1.00 65.38 119 ALA A CA 1
ATOM 967 C C . ALA A 1 119 ? 14.502 -10.061 -16.571 1.00 65.38 119 ALA A C 1
ATOM 969 O O . ALA A 1 119 ? 15.358 -9.952 -15.697 1.00 65.38 119 ALA A O 1
ATOM 970 N N . GLN A 1 120 ? 14.403 -11.176 -17.298 1.00 65.12 120 GLN A N 1
ATOM 971 C CA . GLN A 1 120 ? 15.341 -12.296 -17.171 1.00 65.12 120 GLN A CA 1
ATOM 972 C C . GLN A 1 120 ? 16.674 -12.019 -17.878 1.00 65.12 120 GLN A C 1
ATOM 974 O O . GLN A 1 120 ? 17.724 -12.438 -17.393 1.00 65.12 120 GLN A O 1
ATOM 979 N N . LEU A 1 121 ? 16.652 -11.273 -18.987 1.00 64.94 121 LEU A N 1
ATOM 980 C CA . LEU A 1 121 ? 17.854 -10.848 -19.711 1.00 64.94 121 LEU A CA 1
ATOM 981 C C . LEU A 1 121 ? 18.708 -9.850 -18.913 1.00 64.94 121 LEU A C 1
ATOM 983 O O . LEU A 1 121 ? 19.929 -9.862 -19.052 1.00 64.94 121 LEU A O 1
ATOM 987 N N . SER A 1 122 ? 18.094 -9.017 -18.065 1.00 56.75 122 SER A N 1
ATOM 988 C CA . SER A 1 122 ? 18.800 -8.028 -17.234 1.00 56.75 122 SER A CA 1
ATOM 989 C C . SER A 1 122 ? 19.592 -8.622 -16.069 1.00 56.75 122 SER A C 1
ATOM 991 O O . SER A 1 122 ? 20.394 -7.920 -15.465 1.00 56.75 122 SER A O 1
ATOM 993 N N . GLY A 1 123 ? 19.381 -9.900 -15.740 1.00 58.50 123 GLY A N 1
ATOM 994 C CA . GLY A 1 123 ? 20.148 -10.605 -14.709 1.00 58.50 123 GLY A CA 1
ATOM 995 C C . GLY A 1 123 ? 21.556 -11.044 -15.143 1.00 58.50 123 GLY A C 1
ATOM 996 O O . GLY A 1 123 ? 22.275 -11.621 -14.332 1.00 58.50 123 GLY A O 1
ATOM 997 N N . GLY A 1 124 ? 21.959 -10.802 -1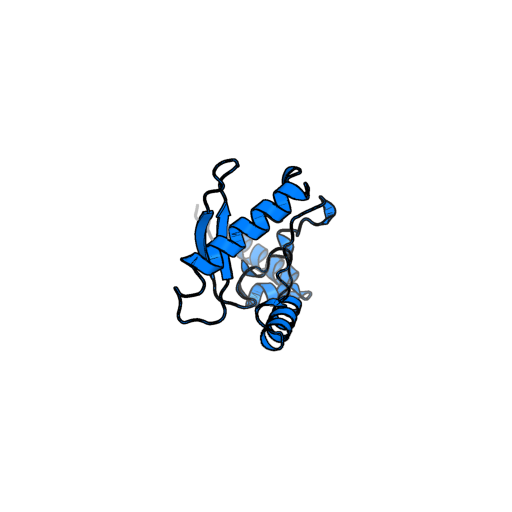6.398 1.00 59.78 124 GLY A N 1
ATOM 998 C CA . GLY A 1 124 ? 23.290 -11.127 -16.927 1.00 59.78 124 GLY A CA 1
ATOM 999 C C . GLY A 1 124 ? 23.712 -10.212 -18.086 1.00 59.78 124 GLY A C 1
ATOM 1000 O O . GLY A 1 124 ? 23.035 -9.232 -18.383 1.00 59.78 124 GLY A O 1
ATOM 1001 N N . GLU A 1 125 ? 24.800 -10.560 -18.786 1.00 59.44 125 GLU A N 1
ATOM 1002 C CA . GLU A 1 125 ? 25.355 -9.822 -19.950 1.00 59.44 125 GLU A CA 1
ATOM 1003 C C . GLU A 1 125 ? 24.361 -9.664 -21.131 1.00 59.44 125 GLU A C 1
ATOM 1005 O O . GLU A 1 125 ? 24.584 -8.895 -22.066 1.00 59.44 125 GLU A O 1
ATOM 1010 N N . GLY A 1 126 ? 23.225 -10.370 -21.089 1.00 65.25 126 GLY A N 1
ATOM 1011 C CA . GLY A 1 126 ? 22.259 -10.465 -22.181 1.00 65.25 126 GLY A CA 1
ATOM 1012 C C . GLY A 1 126 ? 21.459 -9.193 -22.470 1.00 65.25 126 GLY A C 1
ATOM 1013 O O . GLY A 1 126 ? 21.107 -8.974 -23.629 1.00 65.25 126 GLY A O 1
ATOM 1014 N N . LEU A 1 127 ? 21.169 -8.343 -21.475 1.00 68.25 127 LEU A N 1
ATOM 1015 C CA . LEU A 1 127 ? 20.430 -7.095 -21.725 1.00 68.25 127 LEU A CA 1
ATOM 1016 C C . LEU A 1 127 ? 21.280 -6.074 -22.486 1.00 68.25 127 LEU A C 1
ATOM 1018 O O . LEU A 1 127 ? 20.785 -5.445 -23.419 1.00 68.25 127 LEU A O 1
ATOM 1022 N N . GLU A 1 128 ? 22.551 -5.923 -22.119 1.00 71.38 128 GLU A N 1
ATOM 1023 C CA . GLU A 1 128 ? 23.463 -4.996 -22.798 1.00 71.38 128 GLU A CA 1
ATOM 1024 C C . GLU A 1 128 ? 23.676 -5.404 -24.257 1.00 71.38 128 GLU A C 1
ATOM 1026 O O . GLU A 1 128 ? 23.592 -4.570 -25.162 1.00 71.38 128 GLU A O 1
ATOM 1031 N N . ASP A 1 129 ? 23.865 -6.700 -24.505 1.00 73.44 129 ASP A N 1
ATOM 1032 C CA . ASP A 1 129 ? 23.981 -7.230 -25.861 1.00 73.44 129 ASP A CA 1
ATOM 1033 C C . ASP A 1 129 ? 22.667 -7.138 -26.646 1.00 73.44 129 ASP A C 1
ATOM 1035 O O . ASP A 1 129 ? 22.689 -6.869 -27.852 1.00 73.44 129 ASP A O 1
ATOM 1039 N N . PHE A 1 130 ? 21.517 -7.297 -25.985 1.00 72.25 130 PHE A N 1
ATOM 1040 C CA . PHE A 1 130 ? 20.210 -7.089 -26.603 1.00 72.25 130 PHE A CA 1
ATOM 1041 C C . PHE A 1 130 ? 20.010 -5.630 -27.031 1.00 72.25 130 PHE A C 1
ATOM 1043 O O . PHE A 1 130 ? 19.637 -5.394 -28.181 1.00 72.25 130 PHE A O 1
ATOM 1050 N N . ILE A 1 131 ? 20.307 -4.662 -26.155 1.00 80.12 131 ILE A N 1
ATOM 1051 C CA . ILE A 1 131 ? 20.231 -3.223 -26.462 1.00 80.12 131 ILE A CA 1
ATOM 1052 C C . ILE A 1 131 ? 21.155 -2.899 -27.637 1.00 80.12 131 ILE A C 1
ATOM 1054 O O . ILE A 1 131 ? 20.709 -2.350 -28.642 1.00 80.12 131 ILE A O 1
ATOM 1058 N N . ARG A 1 132 ? 22.412 -3.355 -27.582 1.00 79.12 132 ARG A N 1
ATOM 1059 C CA . ARG A 1 132 ? 23.396 -3.151 -28.654 1.00 79.12 132 ARG A CA 1
ATOM 1060 C C . ARG A 1 132 ? 22.933 -3.738 -29.993 1.00 79.12 132 ARG A C 1
ATOM 1062 O O . ARG A 1 132 ? 23.202 -3.169 -31.053 1.00 79.12 132 ARG A O 1
ATOM 1069 N N . LYS A 1 133 ? 22.250 -4.887 -29.972 1.00 78.25 133 LYS A N 1
ATOM 1070 C CA . LYS A 1 133 ? 21.705 -5.531 -31.176 1.00 78.25 133 LYS A CA 1
ATOM 1071 C C . LYS A 1 133 ? 20.466 -4.805 -31.706 1.00 78.25 133 LYS A C 1
ATOM 1073 O O . LYS A 1 133 ? 20.327 -4.680 -32.922 1.00 78.25 133 LYS A O 1
ATOM 1078 N N . ALA A 1 134 ? 19.597 -4.318 -30.823 1.00 78.88 134 ALA A N 1
ATOM 1079 C CA . ALA A 1 134 ? 18.432 -3.519 -31.188 1.00 78.88 134 ALA A CA 1
ATOM 1080 C C . ALA A 1 134 ? 18.845 -2.185 -31.830 1.00 78.88 134 ALA A C 1
ATOM 1082 O O . ALA A 1 134 ? 18.323 -1.847 -32.891 1.00 78.88 134 ALA A O 1
ATOM 1083 N N . ASP A 1 135 ? 19.835 -1.494 -31.259 1.00 84.88 135 ASP A N 1
ATOM 1084 C CA . ASP A 1 135 ? 20.383 -0.250 -31.811 1.00 84.88 135 ASP A CA 1
ATOM 1085 C C . ASP A 1 135 ? 20.928 -0.459 -33.227 1.00 84.88 135 ASP A C 1
ATOM 1087 O O . ASP A 1 135 ? 20.587 0.289 -34.143 1.00 84.88 135 ASP A O 1
ATOM 1091 N N . ARG A 1 136 ? 21.687 -1.542 -33.447 1.00 81.56 136 ARG A N 1
ATOM 1092 C CA . ARG A 1 136 ? 22.220 -1.881 -34.775 1.00 81.56 136 ARG A CA 1
ATOM 1093 C C . ARG A 1 136 ? 21.109 -2.111 -35.807 1.00 81.56 136 ARG A C 1
ATOM 1095 O O . ARG A 1 136 ? 21.196 -1.599 -36.919 1.00 81.56 136 ARG A O 1
ATOM 1102 N N . LEU A 1 137 ? 20.051 -2.837 -35.439 1.00 77.31 137 LEU A N 1
ATOM 1103 C CA . LEU A 1 137 ? 18.910 -3.094 -36.328 1.00 77.31 137 LEU A CA 1
ATOM 1104 C C . LEU A 1 137 ? 18.109 -1.819 -36.635 1.00 77.31 137 LEU A C 1
ATOM 1106 O O . LEU A 1 137 ? 17.605 -1.655 -37.746 1.00 77.31 137 LEU A O 1
ATOM 1110 N N . LEU A 1 138 ? 17.983 -0.909 -35.666 1.00 82.00 138 LEU A N 1
ATOM 1111 C CA . LEU A 1 138 ? 17.332 0.387 -35.868 1.00 82.00 138 LEU A CA 1
ATOM 1112 C C . LEU A 1 138 ? 18.159 1.302 -36.782 1.00 82.00 138 LEU A C 1
ATOM 1114 O O . LEU A 1 138 ? 17.585 2.001 -37.619 1.00 82.00 138 LEU A O 1
ATOM 1118 N N . GLU A 1 139 ? 19.488 1.279 -36.664 1.00 85.62 139 GLU A N 1
ATOM 1119 C CA . GLU A 1 139 ? 20.396 1.989 -37.572 1.00 85.62 139 GLU A CA 1
ATOM 1120 C C . GLU A 1 139 ? 20.340 1.435 -39.001 1.00 85.62 139 GLU A C 1
ATOM 1122 O O . GLU A 1 139 ? 20.277 2.213 -39.956 1.00 85.62 139 GLU A O 1
ATOM 1127 N N . GLU A 1 140 ? 20.311 0.109 -39.159 1.00 82.88 140 GLU A N 1
ATOM 1128 C CA . GLU A 1 140 ? 20.142 -0.554 -40.457 1.00 82.88 140 GLU A CA 1
ATOM 1129 C C . GLU A 1 140 ? 18.797 -0.180 -41.094 1.00 82.88 140 GLU A C 1
ATOM 1131 O O . GLU A 1 140 ? 18.766 0.281 -42.235 1.00 82.88 140 GLU A O 1
ATOM 1136 N N . LYS A 1 141 ? 17.696 -0.224 -40.332 1.00 74.25 141 LYS A N 1
ATOM 1137 C CA . LYS A 1 141 ? 16.380 0.210 -40.829 1.00 74.25 141 LYS A CA 1
ATOM 1138 C C . LYS A 1 141 ? 16.298 1.700 -41.154 1.00 74.25 141 LYS A C 1
ATOM 1140 O O . LYS A 1 141 ? 15.593 2.067 -42.091 1.00 74.25 141 LYS A O 1
ATOM 1145 N N . ARG A 1 142 ? 17.007 2.569 -40.424 1.00 77.81 142 ARG A N 1
ATOM 1146 C CA . ARG A 1 142 ? 17.117 4.000 -40.769 1.00 77.81 142 ARG A CA 1
ATOM 1147 C C . ARG A 1 142 ? 17.870 4.226 -42.075 1.00 77.81 142 ARG A C 1
ATOM 1149 O O . ARG A 1 142 ? 17.572 5.193 -42.761 1.00 77.81 142 ARG A O 1
ATOM 1156 N N . ARG A 1 143 ? 18.833 3.363 -42.407 1.00 72.00 143 ARG A N 1
ATOM 1157 C CA . ARG A 1 143 ? 19.576 3.415 -43.674 1.00 72.00 143 ARG A CA 1
ATOM 1158 C C . ARG A 1 143 ? 18.785 2.835 -44.846 1.00 72.00 143 ARG A C 1
ATOM 1160 O O . ARG A 1 143 ? 18.932 3.322 -45.957 1.00 72.00 143 ARG A O 1
ATOM 1167 N N . GLU A 1 144 ? 17.948 1.830 -44.603 1.00 72.38 144 GLU A N 1
ATOM 1168 C CA . GLU A 1 144 ? 17.066 1.242 -45.624 1.00 72.38 144 GLU A CA 1
ATOM 1169 C C . GLU A 1 144 ? 15.798 2.074 -45.889 1.00 72.38 144 GLU A C 1
ATOM 1171 O O . GLU A 1 144 ? 15.199 1.964 -46.956 1.00 72.38 144 GLU A O 1
ATOM 1176 N N . GLY A 1 145 ? 15.379 2.904 -44.929 1.00 60.12 145 GLY A N 1
ATOM 1177 C CA . GLY A 1 145 ? 14.152 3.702 -44.984 1.00 60.12 145 GLY A CA 1
ATOM 1178 C C . GLY A 1 145 ? 14.255 5.074 -45.657 1.00 60.12 145 GLY A C 1
ATOM 1179 O O . GLY A 1 145 ? 13.280 5.816 -45.580 1.00 60.12 145 GLY A O 1
ATOM 1180 N N . ASP A 1 146 ? 15.379 5.416 -46.294 1.00 55.94 146 ASP A N 1
ATOM 1181 C CA . ASP A 1 146 ? 15.557 6.679 -47.029 1.00 55.94 146 ASP A CA 1
ATOM 1182 C C . ASP A 1 146 ? 15.612 6.418 -48.551 1.00 55.94 146 ASP A C 1
ATOM 1184 O O . ASP A 1 146 ? 16.695 6.369 -49.144 1.00 55.94 146 ASP A O 1
ATOM 1188 N N . PRO A 1 147 ? 14.469 6.159 -49.222 1.00 52.12 147 PRO A N 1
ATOM 1189 C CA . PRO A 1 147 ? 14.396 6.323 -50.663 1.00 52.12 147 PRO A CA 1
ATOM 1190 C C . PRO A 1 147 ? 14.336 7.827 -50.973 1.00 52.12 147 PRO A C 1
ATOM 1192 O O . PRO A 1 147 ? 13.473 8.534 -50.455 1.00 52.12 147 PRO A O 1
ATOM 1195 N N . ALA A 1 148 ? 15.287 8.270 -51.800 1.00 44.91 148 ALA A N 1
ATOM 1196 C CA . ALA A 1 148 ? 15.456 9.635 -52.307 1.00 44.91 148 ALA A CA 1
ATOM 1197 C C . ALA A 1 148 ? 14.172 10.314 -52.818 1.00 44.91 148 ALA A C 1
ATOM 1199 O O . ALA A 1 148 ? 13.299 9.608 -53.376 1.00 44.91 148 ALA A O 1
#

Radius of gyration: 21.18 Å; chains: 1; bounding box: 42×36×69 Å